Protein AF-A0A1Q8JXQ5-F1 (afdb_monomer_lite)

Secondary structure (DSSP, 8-state):
-----PPPP------------HHHHHHHHHHHHHHHHHHHHHHHHHHHHTS-HHHHHHHHHHHHHHHHHHHHHHHHHHHHT-SSS--HHHHHHHHHHHHHHHHHHHHHHHHHHHHHHHHHHHHHHHT-

Structure (mmCIF, N/CA/C/O backbone):
data_AF-A0A1Q8JXQ5-F1
#
_entry.id   AF-A0A1Q8JXQ5-F1
#
loop_
_atom_site.group_PDB
_atom_site.id
_atom_site.type_symbol
_atom_site.label_atom_id
_atom_site.label_alt_id
_atom_site.label_comp_id
_atom_site.label_asym_id
_atom_site.label_entity_id
_atom_site.label_seq_id
_atom_site.pdbx_PDB_ins_code
_atom_site.Cartn_x
_atom_site.Cartn_y
_atom_site.Cartn_z
_atom_site.occupancy
_atom_site.B_iso_or_equiv
_atom_site.auth_seq_id
_atom_site.auth_comp_id
_atom_site.auth_asym_id
_atom_site.auth_atom_id
_atom_site.pdbx_PDB_model_num
ATOM 1 N N . MET A 1 1 ? 55.228 59.569 -2.399 1.00 40.09 1 MET A N 1
ATOM 2 C CA . MET A 1 1 ? 55.762 58.267 -1.956 1.00 40.09 1 MET A CA 1
ATOM 3 C C . MET A 1 1 ? 55.224 58.049 -0.554 1.00 40.09 1 MET A C 1
ATOM 5 O O . MET A 1 1 ? 55.837 58.501 0.400 1.00 40.09 1 MET A O 1
ATOM 9 N N . ASP A 1 2 ? 53.922 57.843 -0.435 1.00 39.19 2 ASP A N 1
ATOM 10 C CA . ASP A 1 2 ? 53.132 56.619 -0.673 1.00 39.19 2 ASP A CA 1
ATOM 11 C C . ASP A 1 2 ? 52.939 55.833 0.620 1.00 39.19 2 ASP A C 1
ATOM 13 O O . ASP A 1 2 ? 53.873 55.595 1.383 1.00 39.19 2 ASP A O 1
ATOM 17 N N . GLU A 1 3 ? 51.668 55.544 0.859 1.00 43.88 3 GLU A N 1
ATOM 18 C CA . GLU A 1 3 ? 51.066 55.083 2.095 1.00 43.88 3 GLU A CA 1
ATOM 19 C C . GLU A 1 3 ? 51.392 53.626 2.445 1.00 43.88 3 GLU A C 1
ATOM 21 O O . GLU A 1 3 ? 51.586 52.757 1.597 1.00 43.88 3 GLU A O 1
ATOM 26 N N . LEU A 1 4 ? 51.385 53.400 3.760 1.00 50.44 4 LEU A N 1
ATOM 27 C CA . LEU A 1 4 ? 51.046 52.178 4.490 1.00 50.44 4 LEU A CA 1
ATOM 28 C C . LEU A 1 4 ? 50.343 51.076 3.676 1.00 50.44 4 LEU A C 1
ATOM 30 O O . LEU A 1 4 ? 49.144 51.168 3.429 1.00 50.44 4 LEU A O 1
ATOM 34 N N . VAL A 1 5 ? 51.022 49.948 3.456 1.00 49.72 5 VAL A N 1
ATOM 35 C CA . VAL A 1 5 ? 50.355 48.642 3.320 1.00 49.72 5 VAL A CA 1
ATOM 36 C C . VAL A 1 5 ? 51.203 47.583 4.024 1.00 49.72 5 VAL A C 1
ATOM 38 O O . VAL A 1 5 ? 52.163 47.046 3.475 1.00 49.72 5 VAL A O 1
ATOM 41 N N . GLY A 1 6 ? 50.859 47.306 5.284 1.00 45.53 6 GLY A N 1
ATOM 42 C CA . GLY A 1 6 ? 51.296 46.087 5.960 1.00 45.53 6 GLY A CA 1
ATOM 43 C C . GLY A 1 6 ? 50.692 44.860 5.258 1.00 45.53 6 GLY A C 1
ATOM 44 O O . GLY A 1 6 ? 49.579 44.955 4.735 1.00 45.53 6 GLY A O 1
ATOM 45 N N . PRO A 1 7 ? 51.405 43.724 5.205 1.00 52.31 7 PRO A N 1
ATOM 46 C CA . PRO A 1 7 ? 50.934 42.534 4.508 1.00 52.31 7 PRO A CA 1
ATOM 47 C C . PRO A 1 7 ? 49.594 42.056 5.095 1.00 52.31 7 PRO A C 1
ATOM 49 O O . PRO A 1 7 ? 49.418 42.087 6.317 1.00 52.31 7 PRO A O 1
ATOM 52 N N . PRO A 1 8 ? 48.638 41.627 4.251 1.00 47.09 8 PRO A N 1
ATOM 53 C CA . PRO A 1 8 ? 47.335 41.191 4.720 1.00 47.09 8 PRO A CA 1
ATOM 54 C C . PRO A 1 8 ? 47.494 39.967 5.622 1.00 47.09 8 PRO A C 1
ATOM 56 O O . PRO A 1 8 ? 48.178 39.003 5.276 1.00 47.09 8 PRO A O 1
ATOM 59 N N . ALA A 1 9 ? 46.841 40.021 6.783 1.00 46.41 9 ALA A N 1
ATOM 60 C CA . ALA A 1 9 ? 46.656 38.876 7.654 1.00 46.41 9 ALA A CA 1
ATOM 61 C C . ALA A 1 9 ? 46.093 37.713 6.826 1.00 46.41 9 ALA A C 1
ATOM 63 O O . ALA A 1 9 ? 45.009 37.825 6.247 1.00 46.41 9 ALA A O 1
ATOM 64 N N . ALA A 1 10 ? 46.845 36.615 6.761 1.00 45.28 10 ALA A N 1
ATOM 65 C CA . ALA A 1 10 ? 46.363 35.348 6.245 1.00 45.28 10 ALA A CA 1
ATOM 66 C C . ALA A 1 10 ? 45.159 34.937 7.101 1.00 45.28 10 ALA A C 1
ATOM 68 O O . ALA A 1 10 ? 45.305 34.488 8.236 1.00 45.28 10 ALA A O 1
ATOM 69 N N . ARG A 1 11 ? 43.954 35.187 6.584 1.00 47.16 11 ARG A N 1
ATOM 70 C CA . ARG A 1 11 ? 42.735 34.621 7.140 1.00 47.16 11 ARG A CA 1
ATOM 71 C C . ARG A 1 11 ? 42.822 33.115 6.960 1.00 47.16 11 ARG A C 1
ATOM 73 O O . ARG A 1 11 ? 42.817 32.624 5.835 1.00 47.16 11 ARG A O 1
ATOM 80 N N . ASP A 1 12 ? 42.880 32.430 8.092 1.00 49.06 12 ASP A N 1
ATOM 81 C CA . ASP A 1 12 ? 42.385 31.074 8.248 1.00 49.06 12 ASP A CA 1
ATOM 82 C C . ASP A 1 12 ? 41.041 30.932 7.530 1.00 49.06 12 ASP A C 1
ATOM 84 O O . ASP A 1 12 ? 40.037 31.538 7.904 1.00 49.06 12 ASP A O 1
ATOM 88 N N . ALA A 1 13 ? 41.037 30.103 6.502 1.00 47.75 13 ALA A N 1
ATOM 89 C CA . ALA A 1 13 ? 39.892 29.304 6.128 1.00 47.75 13 ALA A CA 1
ATOM 90 C C . ALA A 1 13 ? 40.478 28.060 5.475 1.00 47.75 13 ALA A C 1
ATOM 92 O O . ALA A 1 13 ? 40.643 27.978 4.261 1.00 47.75 13 ALA A O 1
ATOM 93 N N . SER A 1 14 ? 40.857 27.106 6.324 1.00 44.97 14 SER A N 1
ATOM 94 C CA . SER A 1 14 ? 40.821 25.704 5.942 1.00 44.97 14 SER A CA 1
ATOM 95 C C . SER A 1 14 ? 39.424 25.461 5.373 1.00 44.97 14 SER A C 1
ATOM 97 O O . SER A 1 14 ? 38.453 25.340 6.121 1.00 44.97 14 SER A O 1
ATOM 99 N N . GLU A 1 15 ? 39.298 25.498 4.047 1.00 45.25 15 GLU A N 1
ATOM 100 C CA . GLU A 1 15 ? 38.188 24.890 3.330 1.00 45.25 15 GLU A CA 1
ATOM 101 C C . GLU A 1 15 ? 38.287 23.394 3.628 1.00 45.25 15 GLU A C 1
ATOM 103 O O . GLU A 1 15 ? 38.828 22.596 2.862 1.00 45.25 15 GLU A O 1
ATOM 108 N N . SER A 1 16 ? 37.806 23.002 4.808 1.00 48.47 16 SER A N 1
ATOM 109 C CA . SER A 1 16 ? 37.419 21.631 5.049 1.00 48.47 16 SER A CA 1
ATOM 110 C C . SER A 1 16 ? 36.283 21.386 4.072 1.00 48.47 16 SER A C 1
ATOM 112 O O . SER A 1 16 ? 35.139 21.770 4.328 1.00 48.47 16 SER A O 1
ATOM 114 N N . ALA A 1 17 ? 36.612 20.818 2.912 1.00 46.94 17 ALA A N 1
ATOM 115 C CA . ALA A 1 17 ? 35.631 20.186 2.058 1.00 46.94 17 ALA A CA 1
ATOM 116 C C . ALA A 1 17 ? 34.774 19.331 2.990 1.00 46.94 17 ALA A C 1
ATOM 118 O O . ALA A 1 17 ? 35.289 18.409 3.628 1.00 46.94 17 ALA A O 1
ATOM 119 N N . TYR A 1 18 ? 33.509 19.715 3.171 1.00 52.78 18 TYR A N 1
ATOM 120 C CA . TYR A 1 18 ? 32.562 18.902 3.911 1.00 52.78 18 TYR A CA 1
ATOM 121 C C . TYR A 1 18 ? 32.509 17.584 3.147 1.00 52.78 18 TYR A C 1
ATOM 123 O O . TYR A 1 18 ? 31.884 17.492 2.093 1.00 52.78 18 TYR A O 1
ATOM 131 N N . VAL A 1 19 ? 33.244 16.584 3.633 1.00 52.25 19 VAL A N 1
ATOM 132 C CA . VAL A 1 19 ? 33.110 15.208 3.181 1.00 52.25 19 VAL A CA 1
ATOM 133 C C . VAL A 1 19 ? 31.746 14.800 3.693 1.00 52.25 19 VAL A C 1
ATOM 135 O O . VAL A 1 19 ? 31.584 14.382 4.838 1.00 52.25 19 VAL A O 1
ATOM 138 N N . VAL A 1 20 ? 30.734 15.076 2.880 1.00 54.53 20 VAL A N 1
ATOM 139 C CA . VAL A 1 20 ? 29.369 14.696 3.175 1.00 54.53 20 VAL A CA 1
ATOM 140 C C . VAL A 1 20 ? 29.351 13.179 3.120 1.00 54.53 20 VAL A C 1
ATOM 142 O O . VAL A 1 20 ? 29.363 12.592 2.041 1.00 54.53 20 VAL A O 1
ATOM 145 N N . ASP A 1 21 ? 29.411 12.556 4.294 1.00 62.41 21 ASP A N 1
ATOM 146 C CA . ASP A 1 21 ? 29.375 11.110 4.426 1.00 62.41 21 ASP A CA 1
ATOM 147 C C . ASP A 1 21 ? 28.040 10.604 3.846 1.00 62.41 21 ASP A C 1
ATOM 149 O O . ASP A 1 21 ? 26.969 10.915 4.388 1.00 62.41 21 ASP A O 1
ATOM 153 N N . PRO A 1 22 ? 28.066 9.855 2.730 1.00 49.56 22 PRO A N 1
ATOM 154 C CA . PRO A 1 22 ? 26.855 9.388 2.071 1.00 49.56 22 PRO A CA 1
ATOM 155 C C . PRO A 1 22 ? 26.040 8.460 2.975 1.00 49.56 22 PRO A C 1
ATOM 157 O O . PRO A 1 22 ? 24.818 8.422 2.848 1.00 49.56 22 PRO A O 1
ATOM 160 N N . VAL A 1 23 ? 26.671 7.773 3.936 1.00 52.59 23 VAL A N 1
ATOM 161 C CA . VAL A 1 23 ? 25.963 6.963 4.937 1.00 52.59 23 VAL A CA 1
ATOM 162 C C . VAL A 1 23 ? 25.192 7.862 5.899 1.00 52.59 23 VAL A C 1
ATOM 164 O O . VAL A 1 23 ? 24.021 7.604 6.166 1.00 52.59 23 VAL A O 1
ATOM 167 N N . SER A 1 24 ? 25.789 8.961 6.359 1.00 59.28 24 SER A N 1
ATOM 168 C CA . SER A 1 24 ? 25.106 9.968 7.178 1.00 59.28 24 SER A CA 1
ATOM 169 C C . SER A 1 24 ? 23.943 10.645 6.442 1.00 59.28 24 SER A C 1
ATOM 171 O O . SER A 1 24 ? 22.891 10.856 7.046 1.00 59.28 24 SER A O 1
ATOM 173 N N . LEU A 1 25 ? 24.068 10.923 5.138 1.00 57.31 25 LEU A N 1
ATOM 174 C CA . LEU A 1 25 ? 22.948 11.416 4.323 1.00 57.31 25 LEU A CA 1
ATOM 175 C C . LEU A 1 25 ? 21.840 10.375 4.152 1.00 57.31 25 LEU A C 1
ATOM 177 O O . LEU A 1 25 ? 20.667 10.724 4.264 1.00 57.31 25 LEU A O 1
ATOM 181 N N . LEU A 1 26 ? 22.190 9.113 3.890 1.00 44.84 26 LEU A N 1
ATOM 182 C CA . LEU A 1 26 ? 21.223 8.019 3.782 1.00 44.84 26 LEU A CA 1
ATOM 183 C C . LEU A 1 26 ? 20.502 7.801 5.113 1.00 44.84 26 LEU A C 1
ATOM 185 O O . LEU A 1 26 ? 19.281 7.725 5.133 1.00 44.84 26 LEU A O 1
ATOM 189 N N . LEU A 1 27 ? 21.226 7.815 6.233 1.00 57.47 27 LEU A N 1
ATOM 190 C CA . LEU A 1 27 ? 20.650 7.752 7.575 1.00 57.47 27 LEU A CA 1
ATOM 191 C C . LEU A 1 27 ? 19.760 8.958 7.878 1.00 57.47 27 LEU A C 1
ATOM 193 O O . LEU A 1 27 ? 18.723 8.797 8.512 1.00 57.47 27 LEU A O 1
ATOM 197 N N . HIS A 1 28 ? 20.124 10.165 7.440 1.00 64.56 28 HIS A N 1
ATOM 198 C CA . HIS A 1 28 ? 19.290 11.349 7.638 1.00 64.56 28 HIS A CA 1
ATOM 199 C C . HIS A 1 28 ? 18.032 11.311 6.760 1.00 64.56 28 HIS A C 1
ATOM 201 O O . HIS A 1 28 ? 16.953 11.696 7.215 1.00 64.56 28 HIS A O 1
ATOM 207 N N . ARG A 1 29 ? 18.148 10.826 5.520 1.00 56.28 29 ARG A N 1
ATOM 208 C CA . ARG A 1 29 ? 17.028 10.653 4.590 1.00 56.28 29 ARG A CA 1
ATOM 209 C C . ARG A 1 29 ? 16.076 9.567 5.076 1.00 56.28 29 ARG A C 1
ATOM 211 O O . ARG A 1 29 ? 14.874 9.801 5.094 1.00 56.28 29 ARG A O 1
ATOM 218 N N . GLU A 1 30 ? 16.608 8.453 5.566 1.00 51.97 30 GLU A N 1
ATOM 219 C CA . GLU A 1 30 ? 15.817 7.394 6.189 1.00 51.97 30 GLU A CA 1
ATOM 220 C C . GLU A 1 30 ? 15.211 7.842 7.518 1.00 51.97 30 GLU A C 1
ATOM 222 O O . GLU A 1 30 ? 14.039 7.595 7.756 1.00 51.97 30 GLU A O 1
ATOM 227 N N . ARG A 1 31 ? 15.916 8.608 8.360 1.00 64.62 31 ARG A N 1
ATOM 228 C CA . ARG A 1 31 ? 15.316 9.188 9.578 1.00 64.62 31 ARG A CA 1
ATOM 229 C C . ARG A 1 31 ? 14.190 10.168 9.273 1.00 64.62 31 ARG A C 1
ATOM 231 O O . ARG A 1 31 ? 13.191 10.166 9.991 1.00 64.62 31 ARG A O 1
ATOM 238 N N . ALA A 1 32 ? 14.347 11.006 8.250 1.00 61.53 32 ALA A N 1
ATOM 239 C CA . ALA A 1 32 ? 13.305 11.930 7.813 1.00 61.53 32 ALA A CA 1
ATOM 240 C C . ALA A 1 32 ? 12.095 11.165 7.259 1.00 61.53 32 ALA A C 1
ATOM 242 O O . ALA A 1 32 ? 10.963 11.451 7.643 1.00 61.53 32 ALA A O 1
ATOM 243 N N . ARG A 1 33 ? 12.343 10.132 6.445 1.00 65.94 33 ARG A N 1
ATOM 244 C CA . ARG A 1 33 ? 11.319 9.228 5.915 1.00 65.94 33 ARG A CA 1
ATOM 245 C C . ARG A 1 33 ? 10.575 8.497 7.033 1.00 65.94 33 ARG A C 1
ATOM 247 O O . ARG A 1 33 ? 9.353 8.566 7.082 1.00 65.94 33 ARG A O 1
ATOM 254 N N . HIS A 1 34 ? 11.299 7.937 8.000 1.00 65.88 34 HIS A N 1
ATOM 255 C CA . HIS A 1 34 ? 10.741 7.318 9.201 1.00 65.88 34 HIS A CA 1
ATOM 256 C C . HIS A 1 34 ? 9.870 8.287 10.009 1.00 65.88 34 HIS A C 1
ATOM 258 O O . HIS A 1 34 ? 8.825 7.879 10.497 1.00 65.88 34 HIS A O 1
ATOM 264 N N . HIS A 1 35 ? 10.251 9.561 10.159 1.00 67.06 35 HIS A N 1
ATOM 265 C CA . HIS A 1 35 ? 9.420 10.533 10.884 1.00 67.06 35 HIS A CA 1
ATOM 266 C C . HIS A 1 35 ? 8.112 10.831 10.154 1.00 67.06 35 HIS A C 1
ATOM 268 O O . HIS A 1 35 ? 7.061 10.881 10.791 1.00 67.06 35 HIS A O 1
ATOM 274 N N . THR A 1 36 ? 8.154 11.000 8.831 1.00 72.75 36 THR A N 1
ATOM 275 C CA . THR A 1 36 ? 6.945 11.187 8.022 1.00 72.75 36 THR A CA 1
ATOM 276 C C . THR A 1 36 ? 6.054 9.947 8.062 1.00 72.75 36 THR A C 1
ATOM 278 O O . THR A 1 36 ? 4.849 10.065 8.274 1.00 72.75 36 THR A O 1
ATOM 281 N N . GLU A 1 37 ? 6.638 8.758 7.934 1.00 67.44 37 GLU A N 1
ATOM 282 C CA . GLU A 1 37 ? 5.913 7.486 7.994 1.00 67.44 37 GLU A CA 1
ATOM 283 C C . GLU A 1 37 ? 5.290 7.247 9.377 1.00 67.44 37 GLU A C 1
ATOM 285 O O . GLU A 1 37 ? 4.152 6.784 9.479 1.00 67.44 37 GLU A O 1
ATOM 290 N N . LEU A 1 38 ? 5.987 7.621 10.452 1.00 68.81 38 LEU A N 1
ATOM 291 C CA . LEU A 1 38 ? 5.502 7.488 11.825 1.00 68.81 38 LEU A CA 1
ATOM 292 C C . LEU A 1 38 ? 4.420 8.528 12.153 1.00 68.81 38 LEU A C 1
ATOM 294 O O . LEU A 1 38 ? 3.452 8.201 12.837 1.00 68.81 38 LEU A O 1
ATOM 298 N N . ALA A 1 39 ? 4.525 9.749 11.616 1.00 73.00 39 ALA A N 1
ATOM 299 C CA . ALA A 1 39 ? 3.471 10.760 11.700 1.00 73.00 39 ALA A CA 1
ATOM 300 C C . ALA A 1 39 ? 2.191 10.307 10.978 1.00 73.00 39 ALA A C 1
ATOM 302 O O . ALA A 1 39 ? 1.116 10.341 11.572 1.00 73.00 39 ALA A O 1
ATOM 303 N N . GLN A 1 40 ? 2.312 9.787 9.752 1.00 73.38 40 GLN A N 1
ATOM 304 C CA . GLN A 1 40 ? 1.181 9.227 9.002 1.00 73.38 40 GLN A CA 1
ATOM 305 C C . GLN A 1 40 ? 0.546 8.034 9.722 1.00 73.38 40 GLN A C 1
ATOM 307 O O . GLN A 1 40 ? -0.674 7.959 9.843 1.00 73.38 40 GLN A O 1
ATOM 312 N N . THR A 1 41 ? 1.366 7.124 10.255 1.00 67.62 41 THR A N 1
ATOM 313 C CA . THR A 1 41 ? 0.871 5.976 11.030 1.00 67.62 41 THR A CA 1
ATOM 314 C C . THR A 1 41 ? 0.110 6.448 12.269 1.00 67.62 41 THR A C 1
ATOM 316 O O . THR A 1 41 ? -0.952 5.921 12.588 1.00 67.62 41 THR A O 1
ATOM 319 N N . ARG A 1 42 ? 0.607 7.482 12.959 1.00 67.81 42 ARG A N 1
ATOM 320 C CA . ARG A 1 42 ? -0.068 8.063 14.125 1.00 67.81 42 ARG A CA 1
ATOM 321 C C . ARG A 1 42 ? -1.420 8.683 13.767 1.00 67.81 42 ARG A C 1
ATOM 323 O O . ARG A 1 42 ? -2.382 8.465 14.498 1.00 67.81 42 ARG A O 1
ATOM 330 N N . GLU A 1 43 ? -1.506 9.438 12.675 1.00 74.81 43 GLU A N 1
ATOM 331 C CA . GLU A 1 43 ? -2.774 10.003 12.190 1.00 74.81 43 GLU A CA 1
ATOM 332 C C . GLU A 1 43 ? -3.783 8.903 11.843 1.00 74.81 43 GLU A C 1
ATOM 334 O O . GLU A 1 43 ? -4.944 8.979 12.249 1.00 74.81 43 GLU A O 1
ATOM 339 N N . GLN A 1 44 ? -3.325 7.838 11.178 1.00 67.56 44 GLN A N 1
ATOM 340 C CA . GLN A 1 44 ? -4.146 6.663 10.891 1.00 67.56 44 GLN A CA 1
ATOM 341 C C . GLN A 1 44 ? -4.650 6.000 12.179 1.00 67.56 44 GLN A C 1
ATOM 343 O O . GLN A 1 44 ? -5.849 5.788 12.305 1.00 67.56 44 GLN A O 1
ATOM 348 N N . VAL A 1 45 ? -3.791 5.747 13.175 1.00 62.41 45 VAL A N 1
ATOM 349 C CA . VAL A 1 45 ? -4.204 5.164 14.469 1.00 62.41 45 VAL A CA 1
ATOM 350 C C . VAL A 1 45 ? -5.283 6.007 15.160 1.00 62.41 45 VAL A C 1
ATOM 352 O O . VAL A 1 45 ? -6.254 5.453 15.674 1.00 62.41 45 VAL A O 1
ATOM 355 N N . ILE A 1 46 ? -5.159 7.339 15.146 1.00 67.94 46 ILE A N 1
ATOM 356 C CA . ILE A 1 46 ? -6.171 8.241 15.724 1.00 67.94 46 ILE A CA 1
ATOM 357 C C . ILE A 1 46 ? -7.514 8.097 14.994 1.00 67.94 46 ILE A C 1
ATOM 359 O O . ILE A 1 46 ? -8.553 7.993 15.644 1.00 67.94 46 ILE A O 1
ATOM 363 N N . ALA A 1 47 ? -7.505 8.051 13.659 1.00 65.62 47 ALA A N 1
ATOM 364 C CA . ALA A 1 47 ? -8.719 7.856 12.867 1.00 65.62 47 ALA A CA 1
ATOM 365 C C . ALA A 1 47 ? -9.352 6.467 13.088 1.00 65.62 47 ALA A C 1
ATOM 367 O O . ALA A 1 47 ? -10.576 6.343 13.155 1.00 65.62 47 ALA A O 1
ATOM 368 N N . LEU A 1 48 ? -8.524 5.428 13.247 1.00 64.00 48 LEU A N 1
ATOM 369 C CA . LEU A 1 48 ? -8.959 4.049 13.484 1.00 64.00 48 LEU A CA 1
ATOM 370 C C . LEU A 1 48 ? -9.598 3.867 14.866 1.00 64.00 48 LEU A C 1
ATOM 372 O O . LEU A 1 48 ? -10.583 3.145 14.976 1.00 64.00 48 LEU A O 1
ATOM 376 N N . LEU A 1 49 ? -9.097 4.548 15.905 1.00 64.94 49 LEU A N 1
ATOM 377 C CA . LEU A 1 49 ? -9.690 4.522 17.253 1.00 64.94 49 LEU A CA 1
ATOM 378 C C . LEU A 1 49 ? -11.130 5.058 17.287 1.00 64.94 49 LEU A C 1
ATOM 380 O O . LEU A 1 49 ? -11.902 4.675 18.162 1.00 64.94 49 LEU A O 1
ATOM 384 N N . ALA A 1 50 ? -11.498 5.924 16.340 1.00 69.06 50 ALA A N 1
ATOM 385 C CA . ALA A 1 50 ? -12.855 6.445 16.196 1.00 69.06 50 ALA A CA 1
ATOM 386 C C . ALA A 1 50 ? -13.761 5.569 15.304 1.00 69.06 50 ALA A C 1
ATOM 388 O O . ALA A 1 50 ? -14.953 5.853 15.189 1.00 69.06 50 ALA A O 1
ATOM 389 N N . SER A 1 51 ? -13.221 4.525 14.660 1.00 65.62 51 SER A N 1
ATOM 390 C CA . SER A 1 51 ? -13.952 3.680 13.709 1.00 65.62 51 SER A CA 1
ATOM 391 C C . SER A 1 51 ? -14.392 2.337 14.306 1.00 65.62 51 SER A C 1
ATOM 393 O O . SER A 1 51 ? -13.643 1.712 15.056 1.00 65.62 51 SER A O 1
ATOM 395 N N . PRO A 1 52 ? -15.574 1.818 13.918 1.00 70.50 52 PRO A N 1
ATOM 396 C CA . PRO A 1 52 ? -15.972 0.449 14.232 1.00 70.50 52 PRO A CA 1
ATOM 397 C C . PRO A 1 52 ? -15.016 -0.571 13.601 1.00 70.50 52 PRO A C 1
ATOM 399 O O . PRO A 1 52 ? -14.653 -0.437 12.432 1.00 70.50 52 PRO A O 1
ATOM 402 N N . THR A 1 53 ? -14.689 -1.651 14.316 1.00 66.62 53 THR A N 1
ATOM 403 C CA . THR A 1 53 ? -13.789 -2.723 13.846 1.00 66.62 53 THR A CA 1
ATOM 404 C C . T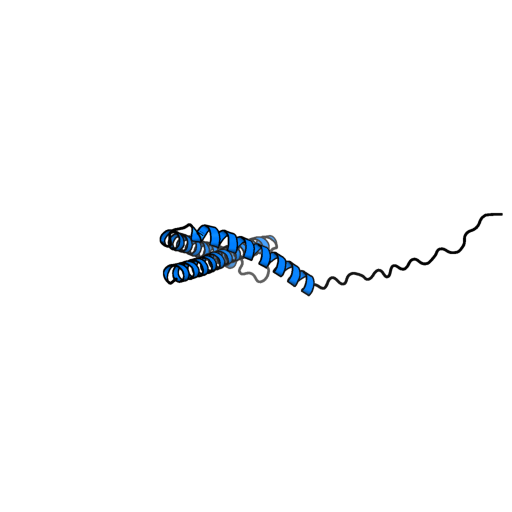HR A 1 53 ? -14.205 -3.322 12.495 1.00 66.62 53 THR A C 1
ATOM 406 O O . THR A 1 53 ? -13.352 -3.645 11.673 1.00 66.62 53 THR A O 1
ATOM 409 N N . ALA A 1 54 ? -15.510 -3.415 12.215 1.00 66.31 54 ALA A N 1
ATOM 410 C CA . ALA A 1 54 ? -16.030 -3.897 10.930 1.00 66.31 54 ALA A CA 1
ATOM 411 C C . ALA A 1 54 ? -15.640 -2.992 9.742 1.00 66.31 54 ALA A C 1
ATOM 413 O O . ALA A 1 54 ? -15.328 -3.486 8.656 1.00 66.31 54 ALA A O 1
ATOM 414 N N . SER A 1 55 ? -15.591 -1.673 9.953 1.00 71.81 55 SER A N 1
ATOM 415 C CA . SER A 1 55 ? -15.127 -0.718 8.942 1.00 71.81 55 SER A CA 1
ATOM 416 C C . SER A 1 55 ? -13.627 -0.869 8.675 1.00 71.81 55 SER A C 1
ATOM 418 O O . SER A 1 55 ? -13.188 -0.693 7.542 1.00 71.81 55 SER A O 1
ATOM 420 N N . LEU A 1 56 ? -12.849 -1.255 9.694 1.00 69.44 56 LEU A N 1
ATOM 421 C CA . LEU A 1 56 ? -11.404 -1.476 9.575 1.00 69.44 56 LEU A CA 1
ATOM 422 C C . LEU A 1 56 ? -11.077 -2.717 8.744 1.00 69.44 56 LEU A C 1
ATOM 424 O O . LEU A 1 56 ? -10.202 -2.672 7.885 1.00 69.44 56 LEU A O 1
ATOM 428 N N . LEU A 1 57 ? -11.811 -3.809 8.969 1.00 72.81 57 LEU A N 1
ATOM 429 C CA . LEU A 1 57 ? -11.657 -5.042 8.192 1.00 72.81 57 LEU A CA 1
ATOM 430 C C . LEU A 1 57 ? -12.031 -4.826 6.720 1.00 72.81 57 LEU A C 1
ATOM 432 O O . LEU A 1 57 ? -11.305 -5.260 5.834 1.00 72.81 57 LEU A O 1
ATOM 436 N N . THR A 1 58 ? -13.097 -4.064 6.456 1.00 77.06 58 THR A N 1
ATOM 437 C CA . THR A 1 58 ? -13.500 -3.723 5.080 1.00 77.06 58 THR A CA 1
ATOM 438 C C . THR A 1 58 ? -12.443 -2.864 4.372 1.00 77.06 58 THR A C 1
ATOM 440 O O . THR A 1 58 ? -12.182 -3.049 3.185 1.00 77.06 58 THR A O 1
ATOM 443 N N . ALA A 1 59 ? -11.808 -1.933 5.091 1.00 77.88 59 ALA A N 1
ATOM 444 C CA . ALA A 1 59 ? -10.715 -1.130 4.546 1.00 77.88 59 ALA A CA 1
ATOM 445 C C . ALA A 1 59 ? -9.465 -1.977 4.233 1.00 77.88 59 ALA A C 1
ATOM 447 O O . ALA A 1 59 ? -8.825 -1.749 3.209 1.00 77.88 59 ALA A O 1
ATOM 448 N N . LEU A 1 60 ? -9.153 -2.985 5.060 1.00 82.88 60 LEU A N 1
ATOM 449 C CA . LEU A 1 60 ? -8.076 -3.944 4.779 1.00 82.88 60 LEU A CA 1
ATOM 450 C C . LEU A 1 60 ? -8.353 -4.788 3.536 1.00 82.88 60 LEU A C 1
ATOM 452 O O . LEU A 1 60 ? -7.440 -4.993 2.740 1.00 82.88 60 LEU A O 1
ATOM 456 N N . ASP A 1 61 ? -9.589 -5.251 3.349 1.00 85.06 61 ASP A N 1
ATOM 457 C CA . ASP A 1 61 ? -9.970 -6.008 2.152 1.00 85.06 61 ASP A CA 1
ATOM 458 C C . ASP A 1 61 ? -9.789 -5.164 0.879 1.00 85.06 61 ASP A C 1
ATOM 460 O O . ASP A 1 61 ? -9.288 -5.659 -0.133 1.00 85.06 61 ASP A O 1
ATOM 464 N N . ALA A 1 62 ? -10.135 -3.874 0.939 1.00 86.12 62 ALA A N 1
ATOM 465 C CA . ALA A 1 62 ? -9.915 -2.940 -0.163 1.00 86.12 62 ALA A CA 1
ATOM 466 C C . ALA A 1 62 ? -8.417 -2.701 -0.436 1.00 86.12 62 ALA A C 1
ATOM 468 O O . ALA A 1 62 ? -7.989 -2.783 -1.588 1.00 86.12 62 ALA A O 1
ATOM 469 N N . ASP A 1 63 ? -7.610 -2.473 0.607 1.00 86.94 63 ASP A N 1
ATOM 470 C CA . ASP A 1 63 ? -6.155 -2.317 0.477 1.00 86.94 63 ASP A CA 1
ATOM 471 C C . ASP A 1 63 ? -5.501 -3.589 -0.103 1.00 86.94 63 ASP A C 1
ATOM 473 O O . ASP A 1 63 ? -4.641 -3.500 -0.981 1.00 86.94 63 ASP A O 1
ATOM 477 N N . LEU A 1 64 ? -5.926 -4.782 0.330 1.00 88.75 64 LEU A N 1
ATOM 478 C CA . LEU A 1 64 ? -5.455 -6.067 -0.205 1.00 88.75 64 LEU A CA 1
ATOM 479 C C . LEU A 1 64 ? -5.803 -6.236 -1.687 1.00 88.75 64 LEU A C 1
ATOM 481 O O . LEU A 1 64 ? -4.956 -6.673 -2.473 1.00 88.75 64 LEU A O 1
ATOM 485 N N . ALA A 1 65 ? -7.026 -5.876 -2.083 1.00 91.12 65 ALA A N 1
ATOM 486 C CA . ALA A 1 65 ? -7.446 -5.909 -3.480 1.00 91.12 65 ALA A CA 1
ATOM 487 C C . ALA A 1 65 ? -6.616 -4.945 -4.349 1.00 91.12 65 ALA A C 1
ATOM 489 O O . ALA A 1 65 ? -6.238 -5.291 -5.472 1.00 91.12 65 ALA A O 1
ATOM 490 N N . GLU A 1 66 ? -6.273 -3.765 -3.829 1.00 92.75 66 GLU A N 1
ATOM 491 C CA . GLU A 1 66 ? -5.433 -2.794 -4.534 1.00 92.75 66 GLU A CA 1
ATOM 492 C C . GLU A 1 66 ? -3.981 -3.275 -4.676 1.00 92.75 66 GLU A C 1
ATOM 494 O O . GLU A 1 66 ? -3.389 -3.145 -5.750 1.00 92.75 66 GLU A O 1
ATOM 499 N N . VAL A 1 67 ? -3.413 -3.913 -3.644 1.00 93.12 67 VAL A N 1
ATOM 500 C CA . VAL A 1 67 ? -2.087 -4.552 -3.739 1.00 93.12 67 VAL A CA 1
ATOM 501 C C . VAL A 1 67 ? -2.092 -5.651 -4.799 1.00 93.12 67 VAL A C 1
ATOM 503 O O . VAL A 1 67 ? -1.183 -5.716 -5.624 1.00 93.12 67 VAL A O 1
ATOM 506 N N . ALA A 1 68 ? -3.118 -6.505 -4.816 1.00 92.50 68 ALA A N 1
ATOM 507 C CA . ALA A 1 68 ? -3.228 -7.559 -5.819 1.00 92.50 68 ALA A CA 1
ATOM 508 C C . ALA A 1 68 ? -3.329 -6.981 -7.241 1.00 92.50 68 ALA A C 1
ATOM 510 O O . ALA A 1 68 ? -2.688 -7.487 -8.162 1.00 92.50 68 ALA A O 1
ATOM 511 N N . THR A 1 69 ? -4.090 -5.899 -7.410 1.00 95.00 69 THR A N 1
ATOM 512 C CA . THR A 1 69 ? -4.270 -5.221 -8.701 1.00 95.00 69 THR A CA 1
ATOM 513 C C . THR A 1 69 ? -2.958 -4.614 -9.195 1.00 95.00 69 THR A C 1
ATOM 515 O O . THR A 1 69 ? -2.491 -4.959 -10.280 1.00 95.00 69 THR A O 1
ATOM 518 N N . THR A 1 70 ? -2.300 -3.806 -8.362 1.00 92.25 70 THR A N 1
ATOM 519 C CA . THR A 1 70 ? -1.018 -3.166 -8.708 1.00 92.25 70 THR A CA 1
ATOM 520 C C . THR A 1 70 ? 0.098 -4.190 -8.932 1.00 92.25 70 THR A C 1
ATOM 522 O O . THR A 1 70 ? 0.934 -4.013 -9.816 1.00 92.25 70 THR A O 1
ATOM 525 N N . ALA A 1 71 ? 0.085 -5.323 -8.220 1.00 89.94 71 ALA A N 1
ATOM 526 C CA . ALA A 1 71 ? 1.004 -6.431 -8.479 1.00 89.94 71 ALA A CA 1
ATOM 527 C C . ALA A 1 71 ? 0.795 -7.047 -9.872 1.00 89.94 71 ALA A C 1
ATOM 529 O O . ALA A 1 71 ? 1.766 -7.333 -10.576 1.00 89.94 71 ALA A O 1
ATOM 530 N N . VAL A 1 72 ? -0.459 -7.267 -10.283 1.00 94.88 72 VAL A N 1
ATOM 531 C CA . VAL A 1 72 ? -0.786 -7.794 -11.619 1.00 94.88 72 VAL A CA 1
ATOM 532 C C . VAL A 1 72 ? -0.353 -6.821 -12.712 1.00 94.88 72 VAL A C 1
ATOM 534 O O . VAL A 1 72 ? 0.243 -7.252 -13.702 1.00 94.88 72 VAL A O 1
ATOM 537 N N . GLU A 1 73 ? -0.585 -5.526 -12.519 1.00 93.06 73 GLU A N 1
ATOM 538 C CA . GLU A 1 73 ? -0.159 -4.472 -13.444 1.00 93.06 73 GLU A CA 1
ATOM 539 C C . GLU A 1 73 ? 1.370 -4.407 -13.565 1.00 93.06 73 GLU A C 1
ATOM 541 O O . GLU A 1 73 ? 1.904 -4.462 -14.677 1.00 93.06 73 GLU A O 1
ATOM 546 N N . ALA A 1 74 ? 2.089 -4.415 -12.438 1.00 86.88 74 ALA A N 1
ATOM 547 C CA . ALA A 1 74 ? 3.550 -4.444 -12.416 1.00 86.88 74 ALA A CA 1
ATOM 548 C C . ALA A 1 74 ? 4.109 -5.701 -13.102 1.00 86.88 74 ALA A C 1
ATOM 550 O O . ALA A 1 74 ? 5.023 -5.617 -13.925 1.00 86.88 74 ALA A O 1
ATOM 551 N N . MET A 1 75 ? 3.525 -6.875 -12.837 1.00 90.00 75 MET A N 1
ATOM 552 C CA . MET A 1 75 ? 3.899 -8.115 -13.522 1.00 90.00 75 MET A CA 1
ATOM 553 C C . MET A 1 75 ? 3.641 -8.045 -15.031 1.00 90.00 75 MET A C 1
ATOM 555 O O . MET A 1 75 ? 4.436 -8.574 -15.809 1.00 90.00 75 MET A O 1
ATOM 559 N N . ALA A 1 76 ? 2.554 -7.406 -15.469 1.00 92.00 76 ALA A N 1
ATOM 560 C CA . ALA A 1 76 ? 2.259 -7.226 -16.886 1.00 92.00 76 ALA A CA 1
ATOM 561 C C . ALA A 1 76 ? 3.283 -6.308 -17.572 1.00 92.00 76 ALA A C 1
ATOM 563 O O . ALA A 1 76 ? 3.709 -6.601 -18.689 1.00 92.00 76 ALA A O 1
ATOM 564 N N . VAL A 1 77 ? 3.716 -5.234 -16.905 1.00 88.69 77 VAL A N 1
ATOM 565 C CA . VAL A 1 77 ? 4.778 -4.334 -17.389 1.00 88.69 77 VAL A CA 1
ATOM 566 C C . VAL A 1 77 ? 6.113 -5.077 -17.485 1.00 88.69 77 VAL A C 1
ATOM 568 O O . VAL A 1 77 ? 6.738 -5.084 -18.543 1.00 88.69 77 VAL A O 1
ATOM 571 N N . LEU A 1 78 ? 6.508 -5.805 -16.436 1.00 86.25 78 LEU A N 1
ATOM 572 C CA . LEU A 1 78 ? 7.742 -6.601 -16.426 1.00 86.25 78 LEU A CA 1
ATOM 573 C C . LEU A 1 78 ? 7.767 -7.668 -17.531 1.00 86.25 78 LEU A C 1
ATOM 575 O O . LEU A 1 78 ? 8.803 -7.909 -18.145 1.00 86.25 78 LEU A O 1
ATOM 579 N N . ARG A 1 79 ? 6.624 -8.303 -17.823 1.00 89.69 79 ARG A N 1
ATOM 580 C CA . ARG A 1 79 ? 6.513 -9.288 -18.914 1.00 89.69 79 ARG A CA 1
ATOM 581 C C . ARG A 1 79 ? 6.627 -8.671 -20.305 1.00 89.69 79 ARG A C 1
ATOM 583 O O . ARG A 1 79 ? 7.076 -9.360 -21.214 1.00 89.69 79 ARG A O 1
ATOM 590 N N . ARG A 1 80 ? 6.225 -7.409 -20.483 1.00 89.31 80 ARG A N 1
ATOM 591 C CA . ARG A 1 80 ? 6.381 -6.694 -21.761 1.00 89.31 80 ARG A CA 1
ATOM 592 C C . ARG A 1 80 ? 7.844 -6.357 -22.061 1.00 89.31 80 ARG A C 1
ATOM 594 O O . ARG A 1 80 ? 8.207 -6.267 -23.228 1.00 89.31 80 ARG A O 1
ATOM 601 N N . HIS A 1 81 ? 8.677 -6.265 -21.025 1.00 86.50 81 HIS A N 1
ATOM 602 C CA . HIS A 1 81 ? 10.041 -5.741 -21.094 1.00 86.50 81 HIS A CA 1
ATOM 603 C C . HIS A 1 81 ? 11.114 -6.772 -20.683 1.00 86.50 81 HIS A C 1
ATOM 605 O O . HIS A 1 81 ? 12.034 -6.468 -19.935 1.00 86.50 81 HIS A O 1
ATOM 611 N N . GLN A 1 82 ? 11.025 -8.018 -21.167 1.00 73.88 82 GLN A N 1
ATOM 612 C CA . GLN A 1 82 ? 11.922 -9.131 -20.775 1.00 73.88 82 GLN A CA 1
ATOM 613 C C . GLN A 1 82 ? 13.331 -9.115 -21.422 1.00 73.88 82 GLN A C 1
ATOM 615 O O . GLN A 1 82 ? 13.981 -10.156 -21.529 1.00 73.88 82 GLN A O 1
ATOM 620 N N . GLY A 1 83 ? 13.815 -7.957 -21.876 1.00 71.44 83 GLY A N 1
ATOM 621 C CA . GLY A 1 83 ? 15.116 -7.815 -22.540 1.00 71.44 83 GLY A CA 1
ATOM 622 C C . GLY A 1 83 ? 16.283 -7.573 -21.566 1.00 71.44 83 GLY A C 1
ATOM 623 O O . GLY A 1 83 ? 16.072 -7.018 -20.491 1.00 71.44 83 GLY A O 1
ATOM 624 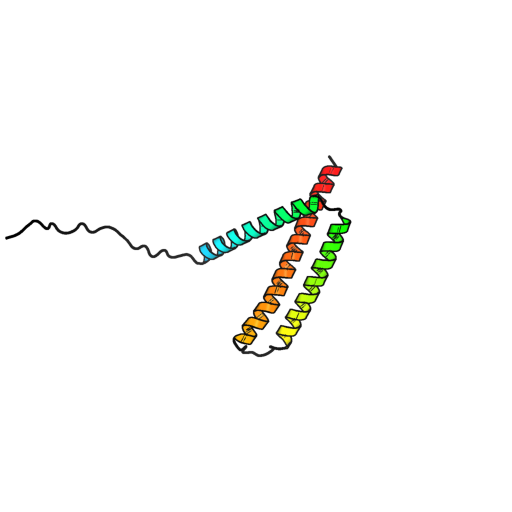N N . PRO A 1 84 ? 17.526 -7.951 -21.929 1.00 64.75 84 PRO A N 1
ATOM 625 C CA . PRO A 1 84 ? 18.719 -7.677 -21.118 1.00 64.75 84 PRO A CA 1
ATOM 626 C C . PRO A 1 84 ? 19.100 -6.187 -21.086 1.00 64.75 84 PRO A C 1
ATOM 628 O O . PRO A 1 84 ? 19.790 -5.755 -20.166 1.00 64.75 84 PRO A O 1
ATOM 631 N N . GLU A 1 85 ? 18.638 -5.407 -22.064 1.00 78.81 85 GLU A N 1
ATOM 632 C CA . GLU A 1 85 ? 18.802 -3.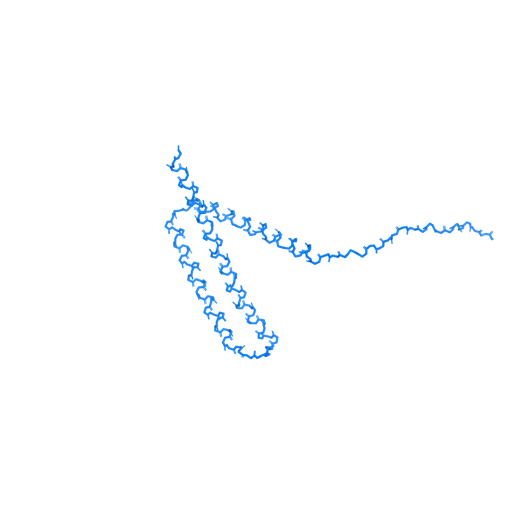957 -22.124 1.00 78.81 85 GLU A CA 1
ATOM 633 C C . GLU A 1 85 ? 17.429 -3.313 -22.308 1.00 78.81 85 GLU A C 1
ATOM 635 O O . GLU A 1 85 ? 16.699 -3.636 -23.247 1.00 78.81 85 GLU A O 1
ATOM 640 N N . LEU A 1 86 ? 17.082 -2.424 -21.381 1.00 78.81 86 LEU A N 1
ATOM 641 C CA . LEU A 1 86 ? 15.869 -1.621 -21.427 1.00 78.81 86 LEU A CA 1
ATOM 642 C C . LEU A 1 86 ? 16.207 -0.252 -22.003 1.00 78.81 86 LEU A C 1
ATOM 644 O O . LEU A 1 86 ? 17.179 0.382 -21.583 1.00 78.81 86 LEU A O 1
ATOM 648 N N . ALA A 1 87 ? 15.386 0.222 -22.934 1.00 84.88 87 ALA A N 1
ATOM 649 C CA . ALA A 1 87 ? 15.455 1.613 -23.355 1.00 84.88 87 ALA A CA 1
ATOM 650 C C . ALA A 1 87 ? 15.045 2.541 -22.184 1.00 84.88 87 ALA A C 1
ATOM 652 O O . ALA A 1 87 ? 14.292 2.113 -21.304 1.00 84.88 87 ALA A O 1
ATOM 653 N N . PRO A 1 88 ? 15.533 3.795 -22.115 1.00 82.88 88 PRO A N 1
ATOM 654 C CA . PRO A 1 88 ? 15.272 4.686 -20.978 1.00 82.88 88 PRO A CA 1
ATOM 655 C C . PRO A 1 88 ? 13.783 4.887 -20.646 1.00 82.88 88 PRO A C 1
ATOM 657 O O . PRO A 1 88 ? 13.414 4.929 -19.477 1.00 82.88 88 PRO A O 1
ATOM 660 N N . ASP A 1 89 ? 12.928 4.946 -21.665 1.00 81.19 89 ASP A N 1
ATOM 661 C CA . ASP A 1 89 ? 11.466 5.020 -21.558 1.00 81.19 89 ASP A CA 1
ATOM 662 C C . ASP A 1 89 ? 10.850 3.749 -20.947 1.00 81.19 89 ASP A C 1
ATOM 664 O O . ASP A 1 89 ? 9.911 3.818 -20.156 1.00 81.19 89 ASP A O 1
ATOM 668 N N . GLN A 1 90 ? 11.423 2.582 -21.240 1.00 85.06 90 GLN A N 1
ATOM 669 C CA . GLN A 1 90 ? 11.008 1.302 -20.658 1.00 85.06 90 GLN A CA 1
ATOM 670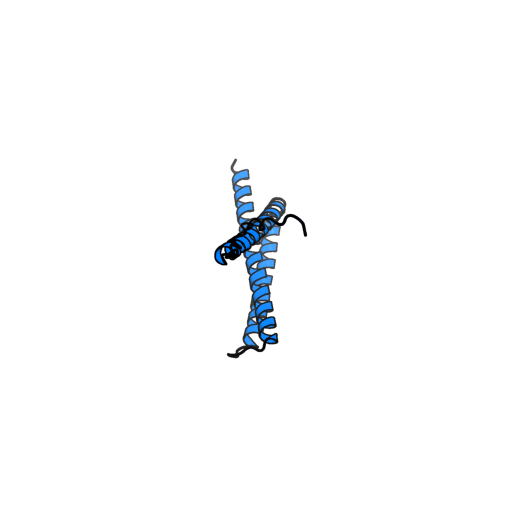 C C . GLN A 1 90 ? 11.454 1.178 -19.198 1.00 85.06 90 GLN A C 1
ATOM 672 O O . GLN A 1 90 ? 10.731 0.616 -18.377 1.00 85.06 90 GLN A O 1
ATOM 677 N N . VAL A 1 91 ? 12.630 1.719 -18.855 1.00 85.12 91 VAL A N 1
ATOM 678 C CA . VAL A 1 91 ? 13.101 1.794 -17.463 1.00 85.12 91 VAL A CA 1
ATOM 679 C C . VAL A 1 91 ? 12.152 2.649 -16.627 1.00 85.12 91 VAL A C 1
ATOM 681 O O . VAL A 1 91 ? 11.810 2.250 -15.516 1.00 85.12 91 VAL A O 1
ATOM 684 N N . GLU A 1 92 ? 11.702 3.790 -17.154 1.00 82.81 92 GLU A N 1
ATOM 685 C CA . GLU A 1 92 ? 10.738 4.656 -16.471 1.00 82.81 92 GLU A CA 1
ATOM 686 C C . GLU A 1 92 ? 9.386 3.953 -16.272 1.00 82.81 92 GLU A C 1
ATOM 688 O O . GLU A 1 92 ? 8.868 3.947 -15.156 1.00 82.81 92 GLU A O 1
ATOM 693 N N . GLU A 1 93 ? 8.859 3.273 -17.298 1.00 85.44 93 GLU A N 1
ATOM 694 C CA . GLU A 1 93 ? 7.600 2.518 -17.195 1.00 85.44 93 GLU A CA 1
ATOM 695 C C . GLU A 1 93 ? 7.693 1.369 -16.172 1.00 85.44 93 GLU A C 1
ATOM 697 O O . GLU A 1 93 ? 6.820 1.220 -15.314 1.00 85.44 93 GLU A O 1
ATOM 702 N N . VAL A 1 94 ? 8.765 0.568 -16.225 1.00 87.31 94 VAL A N 1
ATOM 703 C CA . VAL A 1 94 ? 9.000 -0.534 -15.276 1.00 87.31 94 VAL A CA 1
ATOM 704 C C . VAL A 1 94 ? 9.176 0.002 -13.857 1.00 87.31 94 VAL A C 1
ATOM 706 O O . VAL A 1 94 ? 8.572 -0.523 -12.921 1.00 87.31 94 VAL A O 1
ATOM 709 N N . SER A 1 95 ? 9.984 1.050 -13.685 1.00 84.12 95 SER A N 1
ATOM 710 C CA . SER A 1 95 ? 10.229 1.669 -12.383 1.00 84.12 95 SER A CA 1
ATOM 711 C C . SER A 1 95 ? 8.958 2.278 -11.798 1.00 84.12 95 SER A C 1
ATOM 713 O O . SER A 1 95 ? 8.737 2.152 -10.596 1.00 84.12 95 SER A O 1
ATOM 715 N N . GLY A 1 96 ? 8.122 2.914 -12.623 1.00 83.06 96 GLY A N 1
ATOM 716 C CA . GLY A 1 96 ? 6.831 3.456 -12.206 1.00 83.06 96 GLY A CA 1
ATOM 717 C C . GLY A 1 96 ? 5.909 2.354 -11.696 1.00 83.06 96 GLY A C 1
ATOM 718 O O . GLY A 1 96 ? 5.505 2.378 -10.539 1.00 83.06 96 GLY A O 1
ATOM 719 N N . ALA A 1 97 ? 5.687 1.316 -12.503 1.00 83.06 97 ALA A N 1
ATOM 720 C CA . ALA A 1 97 ? 4.778 0.229 -12.145 1.00 83.06 97 ALA A CA 1
ATOM 721 C C . ALA A 1 97 ? 5.231 -0.561 -10.902 1.00 83.06 97 ALA A C 1
ATOM 723 O O . ALA A 1 97 ? 4.421 -0.912 -10.043 1.00 83.06 97 ALA A O 1
ATOM 724 N N . VAL A 1 98 ? 6.535 -0.832 -10.773 1.00 85.00 98 VAL A N 1
ATOM 725 C CA . VAL A 1 98 ? 7.091 -1.475 -9.570 1.00 85.00 98 VAL A CA 1
ATOM 726 C C . VAL A 1 98 ? 7.023 -0.530 -8.367 1.00 85.00 98 VAL A C 1
ATOM 728 O O . VAL A 1 98 ? 6.724 -0.974 -7.258 1.00 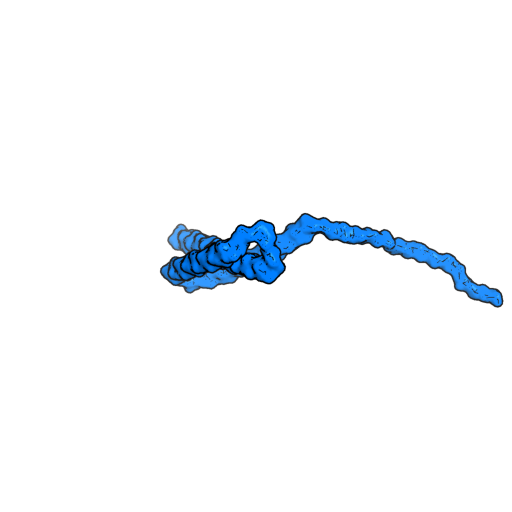85.00 98 VAL A O 1
ATOM 731 N N . GLY A 1 99 ? 7.278 0.763 -8.573 1.00 81.31 99 GLY A N 1
ATOM 732 C CA . GLY A 1 99 ? 7.174 1.795 -7.546 1.00 81.31 99 GLY A CA 1
ATOM 733 C C . GLY A 1 99 ? 5.764 1.908 -6.971 1.00 81.31 99 GLY A C 1
ATOM 734 O O . GLY A 1 99 ? 5.615 1.911 -5.749 1.00 81.31 99 GLY A O 1
ATOM 735 N N . ASP A 1 100 ? 4.746 1.912 -7.830 1.00 84.38 100 ASP A N 1
ATOM 736 C CA . ASP A 1 100 ? 3.336 1.967 -7.442 1.00 84.38 100 ASP A CA 1
ATOM 737 C C . ASP A 1 100 ? 2.937 0.730 -6.629 1.00 84.38 100 ASP A C 1
ATOM 739 O O . ASP A 1 100 ? 2.405 0.860 -5.526 1.00 84.38 100 ASP A O 1
ATOM 743 N N . TYR A 1 101 ? 3.301 -0.472 -7.093 1.00 85.88 101 TYR A N 1
ATOM 744 C CA . TYR A 1 101 ? 3.093 -1.707 -6.329 1.00 85.88 101 TYR A CA 1
ATOM 745 C C . TYR A 1 101 ? 3.739 -1.646 -4.934 1.00 85.88 101 TYR A C 1
ATOM 747 O O . TYR A 1 101 ? 3.093 -1.956 -3.928 1.00 85.88 101 TYR A O 1
ATOM 755 N N . LEU A 1 102 ? 5.006 -1.225 -4.844 1.00 84.25 102 LEU A N 1
ATOM 756 C CA . LEU A 1 102 ? 5.714 -1.119 -3.565 1.00 84.25 102 LEU A CA 1
ATOM 757 C C . LEU A 1 102 ? 5.088 -0.062 -2.646 1.00 84.25 102 LEU A C 1
ATOM 759 O O . LEU A 1 102 ? 5.023 -0.268 -1.431 1.00 84.25 102 LEU A O 1
ATOM 763 N N . ALA A 1 103 ? 4.608 1.052 -3.200 1.00 83.75 103 ALA A N 1
ATOM 764 C CA . ALA A 1 103 ? 3.925 2.093 -2.443 1.00 83.75 103 ALA A CA 1
ATOM 765 C C . ALA A 1 103 ? 2.598 1.587 -1.856 1.00 83.75 103 ALA A C 1
ATOM 767 O O . ALA A 1 103 ? 2.335 1.803 -0.666 1.00 83.75 103 ALA A O 1
ATOM 768 N N . THR A 1 104 ? 1.801 0.863 -2.647 1.00 86.06 104 THR A N 1
ATOM 769 C CA . THR A 1 104 ? 0.537 0.263 -2.199 1.00 86.06 104 THR A CA 1
ATOM 770 C C . THR A 1 104 ? 0.780 -0.833 -1.159 1.00 86.06 104 THR A C 1
ATOM 772 O O . THR A 1 104 ? 0.124 -0.846 -0.116 1.00 86.06 104 THR A O 1
ATOM 775 N N . ALA A 1 105 ? 1.790 -1.687 -1.350 1.00 85.00 105 ALA A N 1
ATOM 776 C CA . ALA A 1 105 ? 2.176 -2.692 -0.356 1.00 85.00 105 ALA A CA 1
ATOM 777 C C . ALA A 1 105 ? 2.625 -2.052 0.972 1.00 85.00 105 ALA A C 1
ATOM 779 O O . ALA A 1 105 ? 2.204 -2.477 2.049 1.00 85.00 105 ALA A O 1
ATOM 780 N N . ALA A 1 106 ? 3.426 -0.983 0.918 1.00 83.38 106 ALA A N 1
ATOM 781 C CA . ALA A 1 106 ? 3.832 -0.246 2.113 1.00 83.38 106 ALA A CA 1
ATOM 782 C C . ALA A 1 106 ? 2.633 0.395 2.834 1.00 83.38 106 ALA A C 1
ATOM 784 O O . ALA A 1 106 ? 2.615 0.455 4.066 1.00 83.38 106 ALA A O 1
ATOM 785 N N . ARG A 1 107 ? 1.620 0.856 2.087 1.00 85.19 107 ARG A N 1
ATOM 786 C CA . ARG A 1 107 ? 0.370 1.373 2.657 1.00 85.19 107 ARG A CA 1
ATOM 787 C C . ARG A 1 107 ? -0.390 0.284 3.411 1.00 85.19 107 ARG A C 1
ATOM 789 O O . ARG A 1 107 ? -0.720 0.514 4.570 1.00 85.19 107 ARG A O 1
ATOM 796 N N . LEU A 1 108 ? -0.563 -0.900 2.819 1.00 87.00 108 LEU A N 1
ATOM 797 C CA . LEU A 1 108 ? -1.194 -2.049 3.479 1.00 87.00 108 LEU A CA 1
ATOM 798 C C . LEU A 1 108 ? -0.471 -2.434 4.783 1.00 87.00 108 LEU A C 1
ATOM 800 O O . LEU A 1 108 ? -1.118 -2.678 5.804 1.00 87.00 108 LEU A O 1
ATOM 804 N N . CYS A 1 109 ? 0.867 -2.448 4.782 1.00 85.00 109 CYS A N 1
ATOM 805 C CA . CYS A 1 109 ? 1.658 -2.709 5.990 1.00 85.00 109 CYS A CA 1
ATOM 806 C C . CYS A 1 109 ? 1.360 -1.693 7.102 1.00 85.00 109 CYS A C 1
ATOM 808 O O . CYS A 1 109 ? 1.183 -2.080 8.259 1.00 85.00 109 CYS A O 1
ATOM 810 N N . ARG A 1 110 ? 1.262 -0.401 6.759 1.00 81.81 110 ARG A N 1
ATOM 811 C CA . ARG A 1 110 ? 0.902 0.653 7.720 1.00 81.81 110 ARG A CA 1
ATOM 812 C C . ARG A 1 110 ? -0.528 0.498 8.225 1.00 81.81 110 ARG A C 1
ATOM 814 O O . ARG A 1 110 ? -0.720 0.521 9.438 1.00 81.81 110 ARG A O 1
ATOM 821 N N . SER A 1 111 ? -1.496 0.261 7.337 1.00 78.94 111 SER A N 1
ATOM 822 C CA . SER A 1 111 ? -2.895 0.005 7.710 1.00 78.94 111 SER A CA 1
ATOM 823 C C . SER A 1 111 ? -2.994 -1.165 8.697 1.00 78.94 111 SER A C 1
ATOM 825 O O . SER A 1 111 ? -3.636 -1.056 9.739 1.00 78.94 111 SER A O 1
ATOM 827 N N . THR A 1 112 ? -2.281 -2.260 8.422 1.00 84.25 112 THR A N 1
ATOM 828 C CA . THR A 1 112 ? -2.269 -3.463 9.269 1.00 84.25 112 THR A CA 1
ATOM 829 C C . THR A 1 112 ? -1.662 -3.190 10.645 1.00 84.25 112 THR A C 1
ATOM 831 O O . THR A 1 112 ? -2.250 -3.559 11.662 1.00 84.25 112 THR A O 1
ATOM 834 N N . LEU A 1 113 ? -0.508 -2.512 10.699 1.00 80.00 113 LEU A N 1
ATOM 835 C CA . LEU A 1 113 ? 0.131 -2.135 11.963 1.00 80.00 113 LEU A CA 1
ATOM 836 C C . LEU A 1 113 ? -0.769 -1.209 12.788 1.00 80.00 113 LEU A C 1
ATOM 838 O O . LEU A 1 113 ? -0.926 -1.407 13.991 1.00 80.00 113 LEU A O 1
ATOM 842 N N . ALA A 1 114 ? -1.377 -0.215 12.143 1.00 73.69 114 ALA A N 1
ATOM 843 C CA . ALA A 1 114 ? -2.249 0.739 12.804 1.00 73.69 114 ALA A CA 1
ATOM 844 C C . ALA A 1 114 ? -3.485 0.043 13.404 1.00 73.69 114 ALA A C 1
ATOM 846 O O . ALA A 1 114 ? -3.814 0.281 14.564 1.00 73.69 114 ALA A O 1
ATOM 847 N N . ILE A 1 115 ? -4.096 -0.897 12.675 1.00 76.19 115 ILE A N 1
ATOM 848 C CA . ILE A 1 115 ? -5.217 -1.710 13.172 1.00 76.19 115 ILE A CA 1
ATOM 849 C C . ILE A 1 115 ? -4.793 -2.591 14.348 1.00 76.19 115 ILE A C 1
ATOM 851 O O . ILE A 1 115 ? -5.514 -2.656 15.343 1.00 76.19 115 ILE A O 1
ATOM 855 N N . HIS A 1 116 ? -3.626 -3.239 14.272 1.00 80.75 116 HIS A N 1
ATO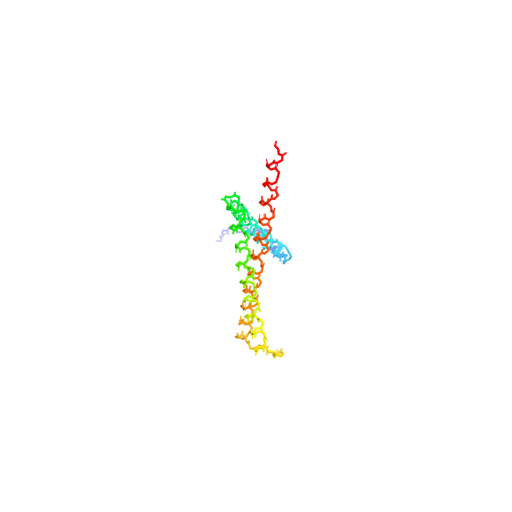M 856 C CA . HIS A 1 116 ? -3.114 -4.061 15.370 1.00 80.75 116 HIS A CA 1
ATOM 857 C C . HIS A 1 116 ? -2.977 -3.253 16.668 1.00 80.75 116 HIS A C 1
ATOM 859 O O . HIS A 1 116 ? -3.491 -3.665 17.706 1.00 80.75 116 HIS A O 1
ATOM 865 N N . LEU A 1 117 ? -2.355 -2.072 16.590 1.00 75.75 117 LEU A N 1
ATOM 866 C CA . LEU A 1 117 ? -2.184 -1.177 17.737 1.00 75.75 117 LEU A CA 1
ATOM 867 C C . LEU A 1 117 ? -3.526 -0.664 18.280 1.00 75.75 117 LEU A C 1
ATOM 869 O O . LEU A 1 117 ? -3.704 -0.571 19.494 1.00 75.75 117 LEU A O 1
ATOM 873 N N . THR A 1 118 ? -4.485 -0.355 17.402 1.00 73.69 118 THR A N 1
ATOM 874 C CA . THR A 1 118 ? -5.843 0.049 17.799 1.00 73.69 118 THR A CA 1
ATOM 875 C C . THR A 1 118 ? -6.562 -1.066 18.559 1.00 73.69 118 THR A C 1
ATOM 877 O O . THR A 1 118 ? -7.117 -0.810 19.627 1.00 73.69 118 THR A O 1
ATOM 880 N N . LEU A 1 119 ? -6.528 -2.301 18.051 1.00 75.00 119 LEU A N 1
ATOM 881 C CA . LEU A 1 119 ? -7.145 -3.455 18.710 1.00 75.00 119 LEU A CA 1
ATOM 882 C C . LEU A 1 119 ? -6.492 -3.747 20.064 1.00 75.00 119 LEU A C 1
ATOM 884 O O . LEU A 1 119 ? -7.189 -3.997 21.045 1.00 75.00 119 LEU A O 1
ATOM 888 N N . GLU A 1 120 ? -5.163 -3.669 20.144 1.00 78.69 120 GLU A N 1
ATOM 889 C CA . GLU A 1 120 ? -4.437 -3.849 21.401 1.00 78.69 120 GLU A CA 1
ATOM 890 C C . GLU A 1 120 ? -4.846 -2.799 22.448 1.00 78.69 120 GLU A C 1
ATOM 892 O O . GLU A 1 120 ? -5.068 -3.133 23.615 1.00 78.69 120 GLU A O 1
ATOM 897 N N . ALA A 1 121 ? -4.997 -1.536 22.039 1.00 75.12 121 ALA A N 1
ATOM 898 C CA . ALA A 1 121 ? -5.451 -0.464 22.919 1.00 75.12 121 ALA A CA 1
ATOM 899 C C . ALA A 1 121 ? -6.895 -0.674 23.409 1.00 75.12 121 ALA A C 1
ATOM 901 O O . ALA A 1 121 ? -7.168 -0.457 24.591 1.00 75.12 121 ALA A O 1
ATOM 902 N N . GLN A 1 122 ? -7.799 -1.132 22.535 1.00 72.56 122 GLN A N 1
ATOM 903 C CA . GLN A 1 122 ? -9.185 -1.452 22.899 1.00 72.56 122 GLN A CA 1
ATOM 904 C C . GLN A 1 122 ? -9.246 -2.578 23.939 1.00 72.56 122 GLN A C 1
ATOM 906 O O . GLN A 1 122 ? -9.853 -2.401 24.992 1.00 72.56 122 GLN A O 1
ATOM 911 N N . VAL A 1 123 ? -8.528 -3.686 23.717 1.00 77.50 123 VAL A N 1
ATOM 912 C CA . VAL A 1 123 ? -8.492 -4.817 24.664 1.00 77.50 123 VAL A CA 1
ATOM 913 C C . VAL A 1 123 ? -7.969 -4.391 26.038 1.00 77.50 123 VAL A C 1
ATOM 915 O O . VAL A 1 123 ? -8.523 -4.800 27.058 1.00 77.50 123 VAL A O 1
ATOM 918 N N . ARG A 1 124 ? -6.926 -3.551 26.096 1.00 75.94 124 ARG A N 1
ATOM 919 C CA . ARG A 1 124 ? -6.398 -3.026 27.371 1.00 75.94 124 ARG A CA 1
ATOM 920 C C . ARG A 1 124 ? -7.405 -2.135 28.103 1.00 75.94 124 ARG A C 1
ATOM 922 O O . ARG A 1 124 ? -7.435 -2.148 29.331 1.00 75.94 124 ARG A O 1
ATOM 929 N N . SER A 1 125 ? -8.207 -1.367 27.365 1.00 74.62 125 SER A N 1
ATOM 930 C CA . SER A 1 125 ? -9.247 -0.508 27.939 1.00 74.62 125 SER A CA 1
ATOM 931 C C . SER A 1 125 ? -10.416 -1.315 28.499 1.00 74.62 125 SER A C 1
ATOM 933 O O . SER A 1 125 ? -10.925 -0.962 29.552 1.00 74.62 125 SER A O 1
ATOM 935 N N . ASP A 1 126 ? -10.823 -2.391 27.826 1.00 69.06 126 ASP A N 1
ATOM 936 C CA . ASP A 1 126 ? -11.946 -3.236 28.260 1.00 69.06 126 ASP A CA 1
ATOM 937 C C . ASP A 1 126 ? -11.590 -4.149 29.447 1.00 69.06 126 ASP A C 1
ATOM 939 O O . ASP A 1 126 ? -12.472 -4.705 30.101 1.00 69.06 126 ASP A O 1
ATOM 943 N N . THR A 1 127 ? -10.294 -4.332 29.717 1.00 72.19 127 THR A N 1
ATOM 944 C CA . THR A 1 127 ? -9.781 -5.175 30.809 1.00 72.19 127 THR A CA 1
ATOM 945 C C . THR A 1 127 ? -9.360 -4.400 32.063 1.00 72.19 127 THR A C 1
ATOM 947 O O . THR A 1 127 ? -9.002 -5.040 33.054 1.00 72.19 127 THR A O 1
ATOM 950 N N . SER A 1 128 ? -9.403 -3.061 32.037 1.00 53.62 128 SER A N 1
ATOM 951 C CA . SER A 1 128 ? -9.069 -2.169 33.167 1.00 53.62 128 SER A CA 1
ATOM 952 C C . SER A 1 128 ? -10.320 -1.611 33.840 1.00 53.62 128 SER A C 1
ATOM 954 O O . SER A 1 128 ? -10.278 -1.436 35.078 1.00 53.62 128 SER A O 1
#

Sequence (128 aa):
MDELVGPPAARDASESAYVVDPVSLLLHRERARHHTELAQTREQVIALLASPTASLLTALDADLAEVATTAVEAMAVLRRHQGPELAPDQVEEVSGAVGDYLATAARLCRSTLAIHLTLEAQVRSDTS

pLDDT: mean 71.93, std 14.78, range [39.19, 95.0]

Foldseek 3Di:
DDDDDDDDDPDDDPPPVPPPPVVVVVVVVVVVVVVVLVVVLVVLLVVVLVDDPVVLVVVLVVLVVQLVVLVVVLVVLCVVQVDPDDDPVSVVVNCVSVVSSVVSVVVSVSSVVSSVVSVVVVVVVVVD

Radius of gyration: 26.79 Å; chains: 1; bounding box: 72×68×56 Å